Protein AF-A0A920IA71-F1 (afdb_monomer_lite)

Foldseek 3Di:
DPPPPQQPFLLRVLCVVLVHDLCRVCVQQVHDSVVSVCVSVVNDDCPVCLVSSCVVSVHDSVPNTDDPSVVVSVVCQQPPPPFDWDKDADLPDQPDIDTDTDGHDDPVRVVVSVVVVVVVSVVPDDDPPRDDDDDD

Radius of gyration: 24.33 Å; chains: 1; bounding box: 50×34×66 Å

Secondary structure (DSSP, 8-state):
-------SSHHHHHHHHTT--HHHHHHHHTS-HHHHHHHHTT-S--GGGHHHHHHHHTS-GGGSSSSHHHHHHHHHHHT-TT-EEEEEE-TTSTT-EEEEEES---HHHHHHHHHHHHHHHHH----TT-------

Sequence (136 aa):
MSYFIKYNSPLQKRRVTKGYSQQEMSKHLGITQSQYSRIEKGQTNPAKHLKKLSEILDCHPSEVFQGEIQKKIEDDFLNDKTNSFQRMFHERKEGYVHLKIDGWFTKKQITENYKMLIRELNEWRINEGGIRWKHK

Structure (mmCIF, N/CA/C/O backbone):
data_AF-A0A920IA71-F1
#
_entry.id   AF-A0A920IA71-F1
#
loop_
_atom_site.group_PDB
_atom_site.id
_atom_site.type_symbol
_atom_site.label_atom_id
_atom_site.label_alt_id
_atom_site.label_comp_id
_atom_site.label_asym_id
_atom_site.label_entity_id
_atom_site.label_seq_id
_atom_site.pdbx_PDB_ins_code
_atom_site.Cartn_x
_atom_site.Cartn_y
_atom_site.Cartn_z
_atom_site.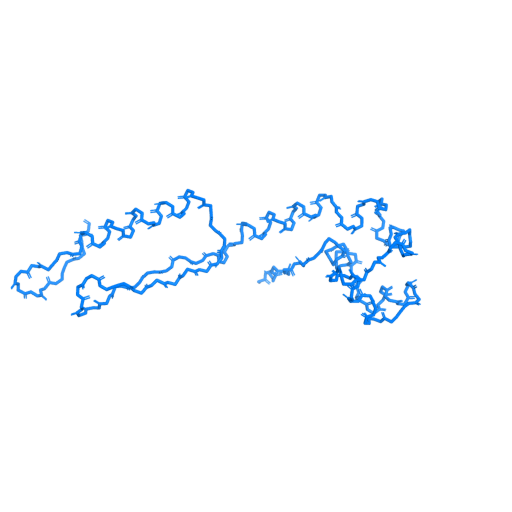occupancy
_atom_site.B_iso_or_equiv
_atom_site.auth_seq_id
_atom_site.auth_comp_id
_atom_site.auth_asym_id
_atom_site.auth_atom_id
_atom_site.pdbx_PDB_model_num
ATOM 1 N N . MET A 1 1 ? -6.344 -20.275 -5.407 1.00 30.28 1 MET A N 1
ATOM 2 C CA . MET A 1 1 ? -5.836 -18.891 -5.533 1.00 30.28 1 MET A CA 1
ATOM 3 C C . MET A 1 1 ? -6.147 -18.133 -4.253 1.00 30.28 1 MET A C 1
ATOM 5 O O . MET A 1 1 ? -7.309 -17.839 -4.011 1.00 30.28 1 MET A O 1
ATOM 9 N N . SER A 1 2 ? -5.145 -17.854 -3.418 1.00 30.75 2 SER A N 1
ATOM 10 C CA . SER A 1 2 ? -5.305 -16.889 -2.325 1.00 30.75 2 SER A CA 1
ATOM 11 C C . SER A 1 2 ? -5.229 -15.494 -2.943 1.00 30.75 2 SER A C 1
ATOM 13 O O . SER A 1 2 ? -4.177 -15.113 -3.456 1.00 30.75 2 SER A O 1
ATOM 15 N N . TYR A 1 3 ? -6.352 -14.778 -3.003 1.00 36.66 3 TYR A N 1
ATOM 16 C CA . TYR A 1 3 ? -6.349 -13.369 -3.384 1.00 36.66 3 TYR A CA 1
ATOM 17 C C . TYR A 1 3 ? -5.599 -12.612 -2.287 1.00 36.66 3 TYR A C 1
ATOM 19 O O . TYR A 1 3 ? -6.105 -12.482 -1.174 1.00 36.66 3 TYR A O 1
ATOM 27 N N . PHE A 1 4 ? -4.388 -12.134 -2.577 1.00 47.69 4 PHE A N 1
ATOM 28 C CA . PHE A 1 4 ? -3.725 -11.158 -1.718 1.00 47.69 4 PHE A CA 1
ATOM 29 C C . PHE A 1 4 ? -4.608 -9.905 -1.684 1.00 47.69 4 PHE A C 1
ATOM 31 O O . PHE A 1 4 ? -4.621 -9.108 -2.621 1.00 47.69 4 PHE A O 1
ATOM 38 N N . ILE A 1 5 ? -5.418 -9.759 -0.633 1.00 56.28 5 ILE A N 1
ATOM 39 C CA . ILE A 1 5 ? -6.188 -8.539 -0.404 1.00 56.28 5 ILE A CA 1
ATOM 40 C C . ILE A 1 5 ? -5.172 -7.451 -0.073 1.00 56.28 5 ILE A C 1
ATOM 42 O O . ILE A 1 5 ? -4.534 -7.475 0.978 1.00 56.28 5 ILE A O 1
ATOM 46 N N . LYS A 1 6 ? -5.012 -6.499 -0.992 1.00 65.56 6 LYS A N 1
ATOM 47 C CA . LYS A 1 6 ? -4.170 -5.325 -0.788 1.00 65.56 6 LYS A CA 1
ATOM 48 C C . LYS A 1 6 ? -4.844 -4.413 0.234 1.00 65.56 6 LYS A C 1
ATOM 50 O O . LYS A 1 6 ? -5.869 -3.791 -0.049 1.00 65.56 6 LYS A O 1
ATOM 55 N N . TYR A 1 7 ? -4.304 -4.391 1.447 1.00 76.50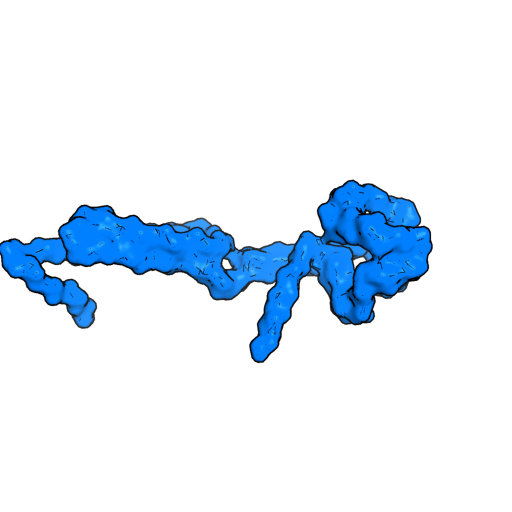 7 TYR A N 1
ATOM 56 C CA . TYR A 1 7 ? -4.787 -3.525 2.516 1.00 76.50 7 TYR A CA 1
ATOM 57 C C . TYR A 1 7 ? -4.144 -2.148 2.384 1.00 76.50 7 TYR A C 1
ATOM 59 O O . TYR A 1 7 ? -2.926 -2.041 2.303 1.00 76.50 7 TYR A O 1
ATOM 67 N N . ASN A 1 8 ? -4.961 -1.099 2.389 1.00 75.12 8 ASN A N 1
ATOM 68 C CA . ASN A 1 8 ? -4.492 0.278 2.243 1.00 75.12 8 ASN A CA 1
ATOM 69 C C . ASN A 1 8 ? -4.228 0.959 3.594 1.00 75.12 8 ASN A C 1
ATOM 71 O O . ASN A 1 8 ? -3.613 2.019 3.625 1.00 75.12 8 ASN A O 1
ATOM 75 N N . SER A 1 9 ? -4.704 0.386 4.708 1.00 85.38 9 SER A N 1
ATOM 76 C CA . SER A 1 9 ? -4.445 0.915 6.050 1.00 85.38 9 SER A CA 1
ATOM 77 C C . SER A 1 9 ? -4.449 -0.168 7.140 1.00 85.38 9 SER A C 1
ATOM 79 O O . SER A 1 9 ? -5.087 -1.218 6.974 1.00 85.38 9 SER A O 1
ATOM 81 N N . PRO A 1 10 ? -3.796 0.078 8.294 1.00 88.56 10 PRO A N 1
ATOM 82 C CA . PRO A 1 10 ? -3.814 -0.844 9.428 1.00 88.56 10 PRO A CA 1
ATOM 83 C C . PRO A 1 10 ? -5.216 -1.089 9.966 1.00 88.56 10 PRO A C 1
ATOM 85 O O . PRO A 1 10 ? -5.562 -2.227 10.284 1.00 88.56 10 PRO A O 1
ATOM 88 N N . LEU A 1 11 ? -6.045 -0.042 9.986 1.00 91.25 11 LEU A N 1
ATOM 89 C CA . LEU A 1 11 ? -7.443 -0.138 10.383 1.00 91.25 11 LEU A CA 1
ATOM 90 C C . LEU A 1 11 ? -8.211 -1.110 9.475 1.00 91.25 11 LEU A C 1
ATOM 92 O O . LEU A 1 11 ? -8.909 -1.989 9.981 1.00 91.25 11 LEU A O 1
ATOM 96 N N . GLN A 1 12 ? -8.037 -1.006 8.151 1.00 91.81 12 GLN A N 1
ATOM 97 C CA . GLN A 1 12 ? -8.659 -1.924 7.194 1.00 91.81 12 GLN A CA 1
ATOM 98 C C . GLN A 1 12 ? -8.222 -3.371 7.446 1.00 91.81 12 GLN A C 1
ATOM 100 O O . GLN A 1 12 ? -9.069 -4.264 7.502 1.00 91.81 12 GLN A O 1
ATOM 105 N N . LYS A 1 13 ? -6.914 -3.607 7.616 1.00 89.62 13 LYS A N 1
ATOM 106 C CA . LYS A 1 13 ? -6.365 -4.953 7.845 1.00 89.62 13 LYS A CA 1
ATOM 107 C C . LYS A 1 13 ? -6.908 -5.549 9.144 1.00 89.62 13 LYS A C 1
ATOM 109 O O . LYS A 1 13 ? -7.432 -6.655 9.116 1.00 89.62 13 LYS A O 1
ATOM 114 N N . ARG A 1 14 ? -6.891 -4.805 10.259 1.00 91.44 14 ARG A N 1
ATOM 115 C CA . ARG A 1 14 ? -7.469 -5.252 11.546 1.00 91.44 14 ARG A CA 1
ATOM 116 C C . ARG A 1 14 ? -8.952 -5.588 11.417 1.00 91.44 14 ARG A C 1
ATOM 118 O O . ARG A 1 14 ? -9.372 -6.655 11.859 1.00 91.44 14 ARG A O 1
ATOM 125 N N . ARG A 1 15 ? -9.727 -4.702 10.784 1.00 93.62 15 ARG A N 1
ATOM 126 C CA . ARG A 1 15 ? -11.165 -4.886 10.569 1.00 93.62 15 ARG A CA 1
ATOM 127 C C . ARG A 1 15 ? -11.453 -6.181 9.803 1.00 93.62 15 ARG A C 1
ATOM 129 O O . ARG A 1 15 ? -12.255 -6.987 10.263 1.00 93.62 15 ARG A O 1
ATOM 136 N N . VAL A 1 16 ? -10.800 -6.378 8.656 1.00 92.12 16 VAL A N 1
ATOM 137 C CA . VAL A 1 16 ? -11.011 -7.561 7.805 1.00 92.12 16 VAL A CA 1
ATOM 138 C C . VAL A 1 16 ? -10.539 -8.836 8.504 1.00 92.12 16 VAL A C 1
ATOM 140 O O . VAL A 1 16 ? -11.248 -9.834 8.460 1.00 92.12 16 VAL A O 1
ATOM 143 N N . THR A 1 17 ? -9.410 -8.803 9.220 1.00 89.44 17 THR A N 1
ATOM 144 C CA . THR A 1 17 ? -8.923 -9.952 10.006 1.00 89.44 17 THR A CA 1
ATOM 145 C C . THR A 1 17 ? -9.885 -10.346 11.129 1.00 89.44 17 THR A C 1
ATOM 147 O O . THR A 1 17 ? -10.016 -11.527 11.431 1.00 89.44 17 THR A O 1
ATOM 150 N N . LYS A 1 18 ? -10.590 -9.381 11.733 1.00 91.00 18 LYS A N 1
ATOM 151 C CA . LYS A 1 18 ? -11.663 -9.635 12.711 1.00 91.00 18 LYS A CA 1
ATOM 152 C C . LYS A 1 18 ? -13.001 -10.026 12.055 1.00 91.00 18 LYS A C 1
ATOM 154 O O . LYS A 1 18 ? -13.960 -10.281 12.771 1.00 91.00 18 LYS A O 1
ATOM 159 N N . GLY A 1 19 ? -13.077 -10.075 10.723 1.00 92.81 19 GLY A N 1
ATOM 160 C CA . GLY A 1 19 ? -14.274 -10.477 9.980 1.00 92.81 19 GLY A CA 1
ATOM 161 C C . GLY A 1 19 ? -15.336 -9.386 9.821 1.00 92.81 19 GLY A C 1
ATOM 162 O O . GLY A 1 19 ? -16.431 -9.680 9.359 1.00 92.81 19 GLY A O 1
ATOM 163 N N . TYR A 1 20 ? -15.032 -8.132 10.165 1.00 95.38 20 TYR A N 1
ATOM 164 C CA . TYR A 1 20 ? -16.011 -7.047 10.113 1.00 95.38 20 TYR A CA 1
ATOM 165 C C . TYR A 1 20 ? -16.092 -6.381 8.732 1.00 95.38 20 TYR A C 1
ATOM 167 O O . TYR A 1 20 ? -15.089 -6.032 8.096 1.00 95.38 20 TYR A O 1
ATOM 175 N N . SER A 1 21 ? -17.307 -6.072 8.298 1.00 95.81 21 SER A N 1
ATOM 176 C CA . SER A 1 21 ? -17.580 -5.142 7.203 1.00 95.81 21 SER A CA 1
ATOM 177 C C . SER A 1 21 ? -17.484 -3.680 7.667 1.00 95.81 21 SER A C 1
ATOM 179 O O . SER A 1 21 ? -17.568 -3.360 8.855 1.00 95.81 21 SER A O 1
ATOM 181 N N . GLN A 1 22 ? -17.341 -2.746 6.720 1.00 96.31 22 GLN A N 1
ATOM 182 C CA . GLN A 1 22 ? -17.403 -1.311 7.041 1.00 96.31 22 GLN A CA 1
ATOM 183 C C . GLN A 1 22 ? -18.771 -0.907 7.618 1.00 96.31 22 GLN A C 1
ATOM 185 O O . GLN A 1 22 ? -18.841 0.002 8.441 1.00 96.31 22 GLN A O 1
ATOM 190 N N . GLN A 1 23 ? -19.845 -1.593 7.211 1.00 97.25 23 GLN A N 1
ATOM 191 C CA . GLN A 1 23 ? -21.204 -1.344 7.692 1.00 97.25 23 GLN A CA 1
ATOM 192 C C . GLN A 1 23 ? -21.390 -1.788 9.150 1.00 97.25 23 GLN A C 1
ATOM 194 O O . GLN A 1 23 ? -22.053 -1.106 9.927 1.00 97.25 23 GLN A O 1
ATOM 199 N N . GLU A 1 24 ? -20.817 -2.925 9.543 1.00 96.88 24 GLU A N 1
ATOM 200 C CA . GLU A 1 24 ? -20.857 -3.383 10.938 1.00 96.88 24 GLU A CA 1
ATOM 201 C C . GLU A 1 24 ? -20.049 -2.450 11.833 1.00 96.88 24 GLU A C 1
ATOM 203 O O . GLU A 1 24 ? -20.559 -1.978 12.849 1.00 96.88 24 GLU A O 1
ATOM 208 N N . MET A 1 25 ? -18.839 -2.076 11.410 1.00 96.56 25 MET A N 1
ATOM 209 C CA . MET A 1 25 ? -18.034 -1.107 12.155 1.00 96.56 25 MET A CA 1
ATOM 210 C C . MET A 1 25 ? -18.747 0.235 12.312 1.00 96.56 25 MET A C 1
ATOM 212 O O . MET A 1 25 ? -18.726 0.817 13.396 1.00 96.56 25 MET A O 1
ATOM 216 N N . SER A 1 26 ? -19.414 0.724 11.262 1.00 96.38 26 SER A N 1
ATOM 217 C CA . SER A 1 26 ? -20.147 1.986 11.336 1.00 96.38 26 SER A CA 1
ATOM 218 C C . SER A 1 26 ? -21.316 1.909 12.322 1.00 96.38 26 SER A C 1
ATOM 220 O O . SER A 1 26 ? -21.506 2.841 13.103 1.00 96.38 26 SER A O 1
ATOM 222 N N . LYS A 1 27 ? -22.041 0.778 12.363 1.00 96.69 27 LYS A N 1
ATOM 223 C CA . LYS A 1 27 ? -23.088 0.515 13.366 1.00 96.69 27 LYS A CA 1
ATOM 224 C C . LYS A 1 27 ? -22.515 0.511 14.784 1.00 96.69 27 LYS A C 1
ATOM 226 O O . LYS A 1 27 ? -23.037 1.221 15.638 1.00 96.69 27 LYS A O 1
ATOM 231 N N . HIS A 1 28 ? -21.414 -0.203 15.028 1.00 94.94 28 HIS A N 1
ATOM 232 C CA . HIS A 1 28 ? -20.767 -0.213 16.344 1.00 94.94 28 HIS A CA 1
ATOM 233 C C . HIS A 1 28 ? -20.303 1.182 16.772 1.00 94.94 28 HIS A C 1
ATOM 235 O O . HIS A 1 28 ? -20.406 1.539 17.943 1.00 94.94 28 HIS A O 1
ATOM 241 N N . LEU A 1 29 ? -19.829 2.004 15.838 1.00 94.62 29 LEU A N 1
ATOM 242 C CA . LEU A 1 29 ? -19.350 3.360 16.109 1.00 94.62 29 LEU A CA 1
ATOM 243 C C . LEU A 1 29 ? -20.459 4.416 16.187 1.00 94.62 29 LEU A C 1
ATOM 245 O O . LEU A 1 29 ? -20.189 5.518 16.660 1.00 94.62 29 LEU A O 1
ATOM 249 N N . GLY A 1 30 ? -21.683 4.091 15.761 1.00 95.19 30 GLY A N 1
ATOM 250 C CA . GLY A 1 30 ? -22.787 5.048 15.675 1.00 95.19 30 GLY A CA 1
ATOM 251 C C . GLY A 1 30 ? -22.557 6.128 14.612 1.00 95.19 30 GLY A C 1
ATOM 252 O O . GLY A 1 30 ? -22.924 7.281 14.818 1.00 95.19 30 GLY A O 1
ATOM 253 N N . ILE A 1 31 ? -21.905 5.777 13.501 1.00 95.50 31 ILE A N 1
ATOM 254 C CA . ILE A 1 31 ? -21.605 6.684 12.383 1.00 95.50 31 ILE A CA 1
ATOM 255 C C . ILE A 1 31 ? -22.116 6.105 11.065 1.00 95.50 31 ILE A C 1
ATOM 257 O O . ILE A 1 31 ? -22.453 4.923 10.971 1.00 95.50 31 ILE A O 1
ATOM 261 N N . THR A 1 32 ? -22.146 6.919 10.011 1.00 97.25 32 THR A N 1
ATOM 262 C CA . THR A 1 32 ? -22.465 6.408 8.674 1.00 97.25 32 THR A CA 1
ATOM 263 C C . THR A 1 32 ? -21.317 5.555 8.128 1.00 97.25 32 THR A C 1
ATOM 265 O O . THR A 1 32 ? -20.142 5.777 8.441 1.00 97.25 32 THR A O 1
ATOM 268 N N . GLN A 1 33 ? -21.626 4.604 7.243 1.00 96.81 33 GLN A N 1
ATOM 269 C CA . GLN A 1 33 ? -20.596 3.821 6.550 1.00 96.81 33 GLN A CA 1
ATOM 270 C C . GLN A 1 33 ? -19.641 4.725 5.750 1.00 96.81 33 GLN A C 1
ATOM 272 O O . GLN A 1 33 ? -18.434 4.483 5.732 1.00 96.81 33 GLN A O 1
ATOM 277 N N . SER A 1 34 ? -20.143 5.823 5.176 1.00 96.25 34 SER A N 1
ATOM 278 C CA . SER A 1 34 ? -19.322 6.799 4.452 1.00 96.25 34 SER A CA 1
ATOM 279 C C . SER A 1 34 ? -18.359 7.569 5.364 1.00 96.25 34 SER A C 1
ATOM 281 O O . SER A 1 34 ? -17.235 7.870 4.960 1.00 96.25 34 SER A O 1
ATOM 283 N N . GLN A 1 35 ? -18.757 7.878 6.604 1.00 94.75 35 GLN A N 1
ATOM 284 C CA . GLN A 1 35 ? -17.863 8.450 7.615 1.00 94.75 35 GLN A CA 1
ATOM 285 C C . GLN A 1 35 ? -16.784 7.443 8.017 1.00 94.75 35 GLN A C 1
ATOM 287 O O . GLN A 1 35 ? -15.608 7.801 8.061 1.00 94.75 35 GLN A O 1
ATOM 292 N N . TYR A 1 36 ? -17.160 6.179 8.231 1.00 95.69 36 TYR A N 1
ATOM 293 C CA . TYR A 1 36 ? -16.197 5.121 8.524 1.00 95.69 36 TYR A CA 1
ATOM 294 C C . TYR A 1 36 ? -15.189 4.919 7.382 1.00 95.69 36 TYR A C 1
ATOM 296 O O . TYR A 1 36 ? -13.986 4.870 7.619 1.00 95.69 36 TYR A O 1
ATOM 304 N N . SER A 1 37 ? -15.652 4.888 6.128 1.00 94.38 37 SER A N 1
ATOM 305 C CA . SER A 1 37 ? -14.769 4.757 4.963 1.00 94.38 37 SER A CA 1
ATOM 306 C C . SER A 1 37 ? -13.755 5.902 4.873 1.00 94.38 37 SER A C 1
ATOM 308 O O . SER A 1 37 ? -12.589 5.656 4.569 1.00 94.38 37 SER A O 1
ATOM 310 N N . ARG A 1 38 ? -14.159 7.143 5.178 1.00 93.12 38 ARG A N 1
ATOM 311 C CA . ARG A 1 38 ? -13.233 8.287 5.227 1.00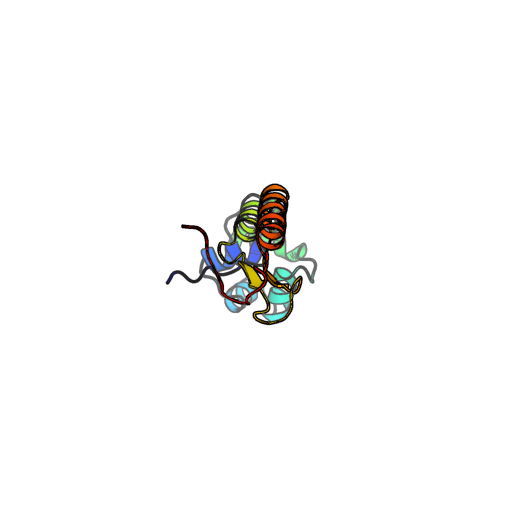 93.12 38 ARG A CA 1
ATOM 312 C C . ARG A 1 38 ? -12.192 8.150 6.335 1.00 93.12 38 ARG A C 1
ATOM 314 O O . ARG A 1 38 ? -11.033 8.474 6.096 1.00 93.12 38 ARG A O 1
ATOM 321 N N . ILE A 1 39 ? -12.575 7.636 7.505 1.00 92.75 39 ILE A N 1
ATOM 322 C CA . ILE A 1 39 ? -11.631 7.316 8.587 1.00 92.75 39 ILE A CA 1
ATOM 323 C C . ILE A 1 39 ? -10.612 6.267 8.117 1.00 92.75 39 ILE A C 1
ATOM 325 O O . ILE A 1 39 ? -9.412 6.469 8.271 1.00 92.75 39 ILE A O 1
ATOM 329 N N . GLU A 1 40 ? -11.069 5.179 7.493 1.00 90.31 40 GLU A N 1
ATOM 330 C CA . GLU A 1 40 ? -10.201 4.093 7.007 1.00 90.31 40 GLU A CA 1
ATOM 331 C C . GLU A 1 40 ? -9.211 4.552 5.923 1.00 90.31 40 GLU A C 1
ATOM 333 O O . GLU A 1 40 ? -8.109 4.011 5.838 1.00 90.31 40 GLU A O 1
ATOM 338 N N . LYS A 1 41 ? -9.585 5.575 5.142 1.00 87.75 41 LYS A N 1
ATOM 339 C CA . LYS A 1 41 ? -8.749 6.239 4.127 1.00 87.75 41 LYS A CA 1
ATOM 340 C C . LYS A 1 41 ? -7.868 7.372 4.680 1.00 87.75 41 LYS A C 1
ATOM 342 O O . LYS A 1 41 ? -7.187 8.025 3.898 1.00 87.75 41 LYS A O 1
ATOM 347 N N . GLY A 1 42 ? -7.923 7.670 5.981 1.00 85.50 42 GLY A N 1
ATOM 348 C CA . GLY A 1 42 ? -7.173 8.780 6.586 1.00 85.50 42 GLY A CA 1
ATOM 349 C C . GLY A 1 42 ? -7.695 10.181 6.232 1.00 85.50 42 GLY A C 1
ATOM 350 O O . GLY A 1 42 ? -7.022 11.174 6.475 1.00 85.50 42 GLY A O 1
ATOM 351 N N . GLN A 1 43 ? -8.906 10.289 5.679 1.00 88.19 43 GLN A N 1
ATOM 352 C CA . GLN A 1 43 ? -9.516 11.550 5.230 1.00 88.19 43 GLN A CA 1
ATOM 353 C C . GLN A 1 43 ? -10.290 12.277 6.342 1.00 88.19 43 GLN A C 1
ATOM 355 O O . GLN A 1 43 ? -10.938 13.296 6.108 1.00 88.19 43 GLN A O 1
ATOM 360 N N . THR A 1 44 ? -10.338 11.724 7.552 1.00 90.12 44 THR A N 1
ATOM 361 C CA . THR A 1 44 ? -11.075 12.295 8.685 1.00 90.12 44 THR A CA 1
ATOM 362 C C . THR A 1 44 ? -10.374 11.930 9.981 1.00 90.12 44 THR A C 1
ATOM 364 O O . THR A 1 44 ? -10.017 10.771 10.172 1.00 90.12 44 THR A O 1
ATOM 367 N N . ASN A 1 45 ? -10.216 12.907 10.879 1.00 85.56 45 ASN A N 1
ATOM 368 C CA . ASN A 1 45 ? -9.601 12.695 12.185 1.00 85.56 45 ASN A CA 1
ATOM 369 C C . ASN A 1 45 ? -10.455 11.732 13.045 1.00 85.56 45 ASN A C 1
ATOM 371 O O . ASN A 1 45 ? -11.601 12.061 13.374 1.00 85.56 45 ASN A O 1
ATOM 375 N N . PRO A 1 46 ? -9.918 10.564 13.441 1.00 86.75 46 PRO A N 1
ATOM 376 C CA . PRO A 1 46 ? -10.652 9.557 14.193 1.00 86.75 46 PRO A CA 1
ATOM 377 C C . PRO A 1 46 ? -10.514 9.687 15.715 1.00 86.75 46 PRO A C 1
ATOM 379 O O . PRO A 1 46 ? -10.982 8.794 16.416 1.00 86.75 46 PRO A O 1
ATOM 382 N N . ALA A 1 47 ? -9.901 10.754 16.247 1.00 88.56 47 ALA A N 1
ATOM 383 C CA . ALA A 1 47 ? -9.585 10.890 17.676 1.00 88.56 47 ALA A CA 1
ATOM 384 C C . ALA A 1 47 ? -10.767 10.551 18.607 1.00 88.56 47 ALA A C 1
ATOM 386 O O . ALA A 1 47 ? -10.620 9.768 19.543 1.00 88.56 47 ALA A O 1
ATOM 387 N N . LYS A 1 48 ? -11.971 11.043 18.287 1.00 90.56 48 LYS A N 1
ATOM 388 C CA . LYS A 1 48 ? -13.207 10.772 19.050 1.00 90.56 48 LYS A CA 1
ATOM 389 C C . LYS A 1 48 ? -13.657 9.303 19.056 1.00 90.56 48 LYS A C 1
ATOM 391 O O . LYS A 1 48 ? -14.459 8.907 19.892 1.00 90.56 48 LYS A O 1
ATOM 396 N N . HIS A 1 49 ? -13.181 8.501 18.110 1.00 92.69 49 HIS A N 1
ATOM 397 C CA . HIS A 1 49 ? -13.550 7.097 17.935 1.00 92.69 49 HIS A CA 1
ATOM 398 C C . HIS A 1 49 ? -12.438 6.135 18.355 1.00 92.69 49 HIS A C 1
ATOM 400 O O . HIS A 1 49 ? -12.674 4.931 18.382 1.00 92.69 49 HIS A O 1
ATOM 406 N N . LEU A 1 50 ? -11.250 6.639 18.708 1.00 92.75 50 LEU A N 1
ATOM 407 C CA . LEU A 1 50 ? -10.055 5.825 18.922 1.00 92.75 50 LEU A CA 1
ATOM 408 C C . LEU A 1 50 ? -10.243 4.762 20.010 1.00 92.75 50 LEU A C 1
ATOM 410 O O . LEU A 1 50 ? -9.945 3.597 19.772 1.00 92.75 50 LEU A O 1
ATOM 414 N N . LYS A 1 51 ? -10.801 5.147 21.164 1.00 93.62 51 LYS A N 1
ATOM 415 C CA . LYS A 1 51 ? -11.071 4.226 22.280 1.00 93.62 51 LYS A CA 1
ATOM 416 C C . LYS A 1 51 ? -12.060 3.119 21.892 1.00 93.62 51 LYS A C 1
ATOM 418 O O . LYS A 1 51 ? -11.837 1.947 22.157 1.00 93.62 51 LYS A O 1
ATOM 423 N N . LYS A 1 52 ? -13.138 3.478 21.195 1.00 94.94 52 LYS A N 1
ATOM 424 C CA . LYS A 1 52 ? -14.148 2.501 20.772 1.00 94.94 52 LYS A CA 1
ATOM 425 C C . LYS A 1 52 ? -13.608 1.563 19.689 1.00 94.94 52 LYS A C 1
ATOM 427 O O . LYS A 1 52 ? -13.886 0.372 19.699 1.00 94.94 52 LYS A O 1
ATOM 432 N N . LEU A 1 53 ? -12.805 2.095 18.765 1.00 94.69 53 LEU A N 1
ATOM 433 C CA . LEU A 1 53 ? -12.094 1.301 17.763 1.00 94.69 53 LEU A CA 1
ATOM 434 C C . LEU A 1 53 ? -11.132 0.308 18.413 1.00 94.69 53 LEU A C 1
ATOM 436 O O . LEU A 1 53 ? -11.100 -0.846 18.000 1.00 94.69 53 LEU A O 1
ATOM 440 N N . SER A 1 54 ? -10.371 0.742 19.418 1.00 94.44 54 SER A N 1
ATOM 441 C CA . SER A 1 54 ? -9.406 -0.110 20.108 1.00 94.44 54 SER A CA 1
ATOM 442 C C . SER A 1 54 ? -10.089 -1.250 20.866 1.00 94.44 54 SER A C 1
ATOM 444 O O . SER A 1 54 ? -9.617 -2.378 20.804 1.00 94.44 54 SER A O 1
ATOM 446 N N . GLU A 1 55 ? -11.241 -0.981 21.489 1.00 94.81 55 GLU A N 1
ATOM 447 C CA . GLU A 1 55 ? -12.081 -1.992 22.147 1.00 94.81 55 GLU A CA 1
ATOM 448 C C . GLU A 1 55 ? -12.643 -3.018 21.144 1.00 94.81 55 GLU A C 1
ATOM 450 O O . GLU A 1 55 ? -12.486 -4.218 21.343 1.00 94.81 55 GLU A O 1
ATOM 455 N N . ILE A 1 56 ? -13.242 -2.572 20.030 1.00 94.31 56 ILE A N 1
ATOM 456 C CA . ILE A 1 56 ? -13.819 -3.477 19.010 1.00 94.31 56 ILE A CA 1
ATOM 457 C C . ILE A 1 56 ? -12.736 -4.341 18.344 1.00 94.31 56 ILE A C 1
ATOM 459 O O . ILE A 1 56 ? -12.961 -5.510 18.024 1.00 94.31 56 ILE A O 1
ATOM 463 N N . LEU A 1 57 ? -11.568 -3.748 18.086 1.00 93.00 57 LEU A N 1
ATOM 464 C CA . LEU A 1 57 ? -10.460 -4.400 17.390 1.00 93.00 57 LEU A CA 1
ATOM 465 C C . LEU A 1 57 ? -9.512 -5.143 18.332 1.00 93.00 57 LEU A C 1
ATOM 467 O O . LEU A 1 57 ? -8.599 -5.800 17.830 1.00 93.00 57 LEU A O 1
ATOM 471 N N . ASP A 1 58 ? -9.750 -5.069 19.644 1.00 92.19 58 ASP A N 1
ATOM 472 C CA . ASP A 1 58 ? -8.977 -5.746 20.685 1.00 92.19 58 ASP A CA 1
ATOM 473 C C . ASP A 1 58 ? -7.474 -5.442 20.569 1.00 92.19 58 ASP A C 1
ATOM 475 O O . ASP A 1 58 ? -6.630 -6.310 20.346 1.00 92.19 58 ASP A O 1
ATOM 479 N N . CYS A 1 59 ? -7.148 -4.149 20.592 1.00 91.00 59 CYS A N 1
ATOM 480 C CA . CYS A 1 59 ? -5.775 -3.657 20.510 1.00 91.00 59 CYS A CA 1
ATOM 481 C C . CYS A 1 59 ? -5.599 -2.386 21.339 1.00 91.00 59 CYS A C 1
ATOM 483 O O . CYS A 1 59 ? -6.572 -1.763 21.759 1.00 91.00 59 CYS A O 1
ATOM 485 N N . HIS A 1 60 ? -4.355 -1.969 21.566 1.00 92.75 60 HIS A N 1
ATOM 486 C CA . HIS A 1 60 ? -4.093 -0.709 22.253 1.00 92.75 60 HIS A CA 1
ATOM 487 C C . HIS A 1 60 ? -4.468 0.494 21.351 1.00 92.75 60 HIS A C 1
ATOM 489 O O . HIS A 1 60 ? -4.220 0.440 20.142 1.00 92.75 60 HIS A O 1
ATOM 495 N N . PRO A 1 61 ? -5.019 1.610 21.884 1.00 90.38 61 PRO A N 1
ATOM 496 C CA . PRO A 1 61 ? -5.385 2.795 21.095 1.00 90.38 61 PRO A CA 1
ATOM 497 C C . PRO A 1 61 ? -4.281 3.302 20.161 1.00 90.38 61 PRO A C 1
ATOM 499 O O . PRO A 1 61 ? -4.552 3.675 19.021 1.00 90.38 61 PRO A O 1
ATOM 502 N N . SER A 1 62 ? -3.025 3.267 20.614 1.00 89.19 62 SER A N 1
ATOM 503 C CA . SER A 1 62 ? -1.873 3.690 19.810 1.00 89.19 62 SER A CA 1
ATOM 504 C C . SER A 1 62 ? -1.559 2.768 18.629 1.00 89.19 62 SER A C 1
ATOM 506 O O . SER A 1 62 ? -0.730 3.142 17.811 1.00 89.19 62 SER A O 1
ATOM 508 N N . GLU A 1 63 ? -2.189 1.598 18.511 1.00 88.62 63 GLU A N 1
ATOM 509 C CA . GLU A 1 63 ? -1.946 0.634 17.433 1.00 88.62 63 GLU A CA 1
ATOM 510 C C . GLU A 1 63 ? -3.094 0.524 16.418 1.00 88.62 63 GLU A C 1
ATOM 512 O O . GLU A 1 63 ? -3.003 -0.229 15.442 1.00 88.62 63 GLU A O 1
ATOM 517 N N . VAL A 1 64 ? -4.199 1.246 16.633 1.00 88.00 64 VAL A N 1
ATOM 518 C CA . VAL A 1 64 ? -5.370 1.202 15.738 1.00 88.00 64 VAL A CA 1
ATOM 519 C C . VAL A 1 64 ? -4.975 1.602 14.312 1.00 88.00 64 VAL A C 1
ATOM 521 O O . VAL A 1 64 ? -5.418 0.984 13.343 1.00 88.00 64 VAL A O 1
ATOM 524 N N . PHE A 1 65 ? -4.104 2.607 14.196 1.00 85.19 65 PHE A N 1
ATOM 525 C CA . PHE A 1 65 ? -3.678 3.202 12.927 1.00 85.19 65 PHE A CA 1
ATOM 526 C C . PHE A 1 65 ? -2.196 2.987 12.595 1.00 85.19 65 PHE A C 1
ATOM 528 O O . PHE A 1 65 ? -1.756 3.433 11.544 1.00 85.19 65 PHE A O 1
ATOM 535 N N . GLN A 1 66 ? -1.420 2.331 13.460 1.00 82.88 66 GLN A N 1
ATOM 536 C CA . GLN A 1 66 ? 0.030 2.167 13.291 1.00 82.88 66 GLN A CA 1
ATOM 537 C C . GLN A 1 66 ? 0.543 0.901 13.998 1.00 82.88 66 GLN A C 1
ATOM 539 O O . GLN A 1 66 ? -0.232 0.134 14.569 1.00 82.88 66 GLN A O 1
ATOM 544 N N . GLY A 1 67 ? 1.858 0.680 13.964 1.00 79.75 67 GLY A N 1
ATOM 545 C CA . GLY A 1 67 ? 2.525 -0.449 14.615 1.00 79.75 67 GLY A CA 1
ATOM 546 C C . GLY A 1 67 ? 2.868 -1.574 13.642 1.00 79.75 67 GLY A C 1
ATOM 547 O O . GLY A 1 67 ? 3.042 -1.351 12.446 1.00 79.75 67 GLY A O 1
ATOM 548 N N . GLU A 1 68 ? 2.959 -2.801 14.148 1.00 77.44 68 GLU A N 1
ATOM 549 C CA . GLU A 1 68 ? 3.438 -3.963 13.382 1.00 77.44 68 GLU A CA 1
ATOM 550 C C . GLU A 1 68 ? 2.605 -4.268 12.130 1.00 77.44 68 GLU A C 1
ATOM 552 O O . GLU A 1 68 ? 3.121 -4.754 11.128 1.00 77.44 68 GLU A O 1
ATOM 557 N N . ILE A 1 69 ? 1.310 -3.945 12.148 1.00 79.56 69 ILE A N 1
ATOM 558 C CA . ILE A 1 69 ? 0.445 -4.107 10.976 1.00 79.56 69 ILE A CA 1
ATOM 559 C C . ILE A 1 69 ? 0.823 -3.130 9.860 1.00 79.56 69 ILE A C 1
ATOM 561 O O . ILE A 1 69 ? 0.784 -3.532 8.701 1.00 79.56 69 ILE A O 1
ATOM 565 N N . GLN A 1 70 ? 1.210 -1.894 10.191 1.00 79.94 70 GLN A N 1
ATOM 566 C CA . GLN A 1 70 ? 1.669 -0.918 9.199 1.00 79.94 70 GLN A CA 1
ATOM 567 C C . GLN A 1 70 ? 2.955 -1.407 8.531 1.00 79.94 70 GLN A C 1
ATOM 569 O O . GLN A 1 70 ? 2.992 -1.505 7.310 1.00 79.94 70 GLN A O 1
ATOM 574 N N . LYS A 1 71 ? 3.947 -1.825 9.330 1.00 78.75 71 LYS A N 1
ATOM 575 C CA . LYS A 1 71 ? 5.209 -2.385 8.819 1.00 78.75 71 LYS A CA 1
ATOM 576 C C . LYS A 1 71 ? 4.963 -3.583 7.906 1.00 78.75 71 LYS A C 1
ATOM 578 O O . LYS A 1 71 ? 5.459 -3.617 6.795 1.00 78.75 71 LYS A O 1
ATOM 583 N N . LYS A 1 72 ? 4.097 -4.516 8.321 1.00 79.25 72 LYS A N 1
ATOM 584 C CA . LYS A 1 72 ? 3.730 -5.671 7.488 1.00 79.25 72 LYS A CA 1
ATOM 585 C C . LYS A 1 72 ? 3.043 -5.269 6.186 1.00 79.25 72 LYS A C 1
ATOM 587 O O . LYS A 1 72 ? 3.272 -5.917 5.182 1.00 79.25 72 LYS A O 1
ATOM 592 N N . ILE A 1 73 ? 2.174 -4.254 6.190 1.00 75.88 73 ILE A N 1
ATOM 593 C CA . ILE A 1 73 ? 1.540 -3.758 4.955 1.00 75.88 73 ILE A CA 1
ATOM 594 C C . ILE A 1 73 ? 2.594 -3.163 4.018 1.00 75.88 73 ILE A C 1
ATOM 596 O O . ILE A 1 73 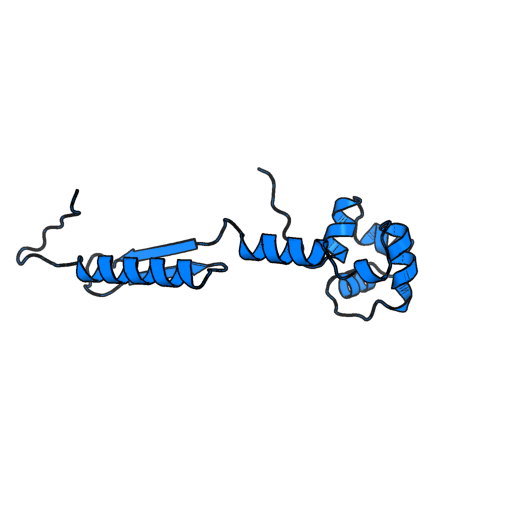? 2.553 -3.430 2.821 1.00 75.88 73 ILE A O 1
ATOM 600 N N . GLU A 1 74 ? 3.533 -2.385 4.553 1.00 76.44 74 GLU A N 1
ATOM 601 C CA . GLU A 1 74 ? 4.646 -1.821 3.785 1.00 76.44 74 GLU A CA 1
ATOM 602 C C . GLU A 1 74 ? 5.557 -2.921 3.231 1.00 76.44 74 GLU A C 1
ATOM 604 O O . GLU A 1 74 ? 5.850 -2.922 2.039 1.00 76.44 74 GLU A O 1
ATOM 609 N N . ASP A 1 75 ? 5.924 -3.907 4.048 1.00 78.69 75 ASP A N 1
ATOM 610 C CA . ASP A 1 75 ? 6.721 -5.059 3.629 1.00 78.69 75 ASP A CA 1
ATOM 611 C C . ASP A 1 75 ? 5.998 -5.893 2.564 1.00 78.69 75 ASP A C 1
ATOM 613 O O . ASP A 1 75 ? 6.613 -6.272 1.568 1.00 78.69 75 ASP A O 1
ATOM 617 N N . ASP A 1 76 ? 4.697 -6.157 2.736 1.00 75.56 76 ASP A N 1
ATOM 618 C CA . ASP A 1 76 ? 3.860 -6.858 1.752 1.00 75.56 76 ASP A CA 1
ATOM 619 C C . ASP A 1 76 ? 3.836 -6.082 0.419 1.00 75.56 76 ASP A C 1
ATOM 621 O O . ASP A 1 76 ? 3.891 -6.677 -0.656 1.00 75.56 76 ASP A O 1
ATOM 625 N N . PHE A 1 77 ? 3.778 -4.748 0.480 1.00 70.81 77 PHE A N 1
ATOM 626 C CA . PHE A 1 77 ? 3.737 -3.865 -0.686 1.00 70.81 77 PHE A CA 1
ATOM 627 C C . PHE A 1 77 ? 5.089 -3.760 -1.406 1.00 70.81 77 PHE A C 1
ATOM 629 O O . PHE A 1 77 ? 5.130 -3.710 -2.635 1.00 70.81 77 PHE A O 1
ATOM 636 N N . LEU A 1 78 ? 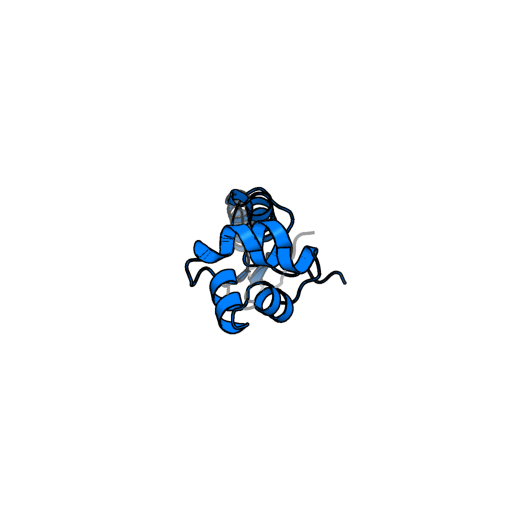6.195 -3.746 -0.659 1.00 73.25 78 LEU A N 1
ATOM 637 C CA . LEU A 1 78 ? 7.555 -3.715 -1.204 1.00 73.25 78 LEU A CA 1
ATOM 638 C C . LEU A 1 78 ? 7.986 -5.074 -1.771 1.00 73.25 78 LEU A C 1
ATOM 640 O O . LEU A 1 78 ? 8.732 -5.123 -2.747 1.00 73.25 78 LEU A O 1
ATOM 644 N N . ASN A 1 79 ? 7.504 -6.172 -1.185 1.00 70.12 79 ASN A N 1
ATOM 645 C CA . ASN A 1 79 ? 7.813 -7.539 -1.608 1.00 70.12 79 ASN A CA 1
ATOM 646 C C . ASN A 1 79 ? 6.733 -8.148 -2.518 1.00 70.12 79 ASN A C 1
ATOM 648 O O . ASN A 1 79 ? 6.691 -9.372 -2.686 1.00 70.12 79 ASN A O 1
ATOM 652 N N . ASP A 1 80 ? 5.863 -7.317 -3.100 1.00 70.31 80 ASP A N 1
ATOM 653 C CA . ASP A 1 80 ? 4.789 -7.784 -3.971 1.00 70.31 80 ASP A CA 1
ATOM 654 C C . ASP A 1 80 ? 5.369 -8.564 -5.165 1.00 70.31 80 ASP A C 1
ATOM 656 O O . ASP A 1 80 ? 6.162 -8.064 -5.968 1.00 70.31 80 ASP A O 1
ATOM 660 N N . LYS A 1 81 ? 4.977 -9.836 -5.287 1.00 65.38 81 LYS A N 1
ATOM 661 C CA . LYS A 1 81 ? 5.468 -10.742 -6.337 1.00 65.38 81 LYS A CA 1
ATOM 662 C C . LYS A 1 81 ? 4.966 -10.359 -7.730 1.00 65.38 81 LYS A C 1
ATOM 664 O O . LYS A 1 81 ? 5.380 -10.987 -8.702 1.00 65.38 81 LYS A O 1
ATOM 669 N N . THR A 1 82 ? 4.085 -9.366 -7.847 1.00 66.50 82 THR A N 1
ATOM 670 C CA . THR A 1 82 ? 3.618 -8.849 -9.139 1.00 66.50 82 THR A CA 1
ATOM 671 C C . THR A 1 82 ? 4.607 -7.905 -9.816 1.00 66.50 82 THR A C 1
ATOM 673 O O . THR A 1 82 ? 4.350 -7.503 -10.949 1.00 66.50 82 THR A O 1
ATOM 676 N N . ASN A 1 83 ? 5.719 -7.547 -9.163 1.00 77.62 83 ASN A N 1
ATOM 677 C CA . ASN A 1 83 ? 6.753 -6.709 -9.766 1.00 77.62 83 ASN A CA 1
ATOM 678 C C . ASN A 1 83 ? 7.203 -7.295 -11.116 1.00 77.62 83 ASN A C 1
ATOM 680 O O . ASN A 1 83 ? 7.721 -8.410 -11.196 1.00 77.62 83 ASN A O 1
ATOM 684 N N . SER A 1 84 ? 7.014 -6.532 -12.190 1.00 84.69 84 SER A N 1
ATOM 685 C CA . SER A 1 84 ? 7.276 -6.953 -13.563 1.00 84.69 84 SER A CA 1
ATOM 686 C C . SER A 1 84 ? 8.334 -6.055 -14.182 1.00 84.69 84 SER A C 1
ATOM 688 O O . SER A 1 84 ? 8.102 -4.866 -14.372 1.00 84.69 84 SER A O 1
ATOM 690 N N . PHE A 1 85 ? 9.480 -6.629 -14.551 1.00 88.25 85 PHE A N 1
ATOM 691 C CA . PHE A 1 85 ? 10.487 -5.970 -15.384 1.00 88.25 85 PHE A CA 1
ATOM 692 C C . PHE A 1 85 ? 10.592 -6.728 -16.710 1.00 88.25 85 PHE A C 1
ATOM 694 O O . PHE A 1 85 ? 11.344 -7.697 -16.836 1.00 88.25 85 PHE A O 1
ATOM 701 N N . GLN A 1 86 ? 9.798 -6.313 -17.693 1.00 89.56 86 GLN A N 1
ATOM 702 C CA . GLN A 1 86 ? 9.741 -6.926 -19.017 1.00 89.56 86 GLN A CA 1
ATOM 703 C C . GLN A 1 86 ? 10.423 -6.036 -20.051 1.00 89.56 86 GLN A C 1
ATOM 705 O O . GLN A 1 86 ? 10.332 -4.808 -20.005 1.00 89.56 86 GLN A O 1
ATOM 710 N N . ARG A 1 87 ? 11.092 -6.677 -21.006 1.00 89.12 87 ARG A N 1
ATOM 711 C CA . ARG A 1 87 ? 11.806 -6.029 -22.105 1.00 89.12 87 ARG A CA 1
ATOM 712 C C . ARG A 1 87 ? 11.578 -6.806 -23.391 1.00 89.12 87 ARG A C 1
ATOM 714 O O . ARG A 1 87 ? 11.633 -8.034 -23.390 1.00 89.12 87 ARG A O 1
ATOM 721 N N . MET A 1 88 ? 11.295 -6.084 -24.466 1.00 87.31 88 MET A N 1
ATOM 722 C CA . MET A 1 88 ? 11.077 -6.635 -25.798 1.00 87.31 88 MET A CA 1
ATOM 723 C C . MET A 1 88 ? 11.885 -5.821 -26.802 1.00 87.31 88 MET A C 1
ATOM 725 O O . MET A 1 88 ? 11.714 -4.609 -26.904 1.00 87.31 88 MET A O 1
ATOM 729 N N . PHE A 1 89 ? 12.770 -6.485 -27.534 1.00 84.94 89 PHE A N 1
ATOM 730 C CA . PHE A 1 89 ? 13.610 -5.847 -28.543 1.00 84.94 89 PHE A CA 1
ATOM 731 C C . PHE A 1 89 ? 12.849 -5.727 -29.860 1.00 84.94 89 PHE A C 1
ATOM 733 O O . PHE A 1 89 ? 12.124 -6.643 -30.252 1.00 84.94 89 PHE A O 1
ATOM 740 N N . HIS A 1 90 ? 12.996 -4.595 -30.544 1.00 82.00 90 HIS A N 1
ATOM 741 C CA . HIS A 1 90 ? 12.307 -4.369 -31.805 1.00 82.00 90 HIS A CA 1
ATOM 742 C C . HIS A 1 90 ? 12.954 -5.189 -32.928 1.00 82.00 90 HIS A C 1
ATOM 744 O O . HIS A 1 90 ? 14.087 -4.941 -33.321 1.00 82.00 90 HIS A O 1
ATOM 750 N N . GLU A 1 91 ? 12.217 -6.120 -33.532 1.00 75.62 91 GLU A N 1
ATOM 751 C CA . GLU A 1 91 ? 12.795 -7.119 -34.445 1.00 75.62 91 GLU A CA 1
ATOM 752 C C . GLU A 1 91 ? 13.539 -6.573 -35.673 1.00 75.62 91 GLU A C 1
ATOM 754 O O . GLU A 1 91 ? 14.390 -7.269 -36.225 1.00 75.62 91 GLU A O 1
ATOM 759 N N . ARG A 1 92 ? 13.180 -5.371 -36.142 1.00 72.31 92 ARG A N 1
ATOM 760 C CA . ARG A 1 92 ? 13.693 -4.787 -37.397 1.00 72.31 92 ARG A CA 1
ATOM 761 C C . ARG A 1 92 ? 14.514 -3.510 -37.225 1.00 72.31 92 ARG A C 1
ATOM 763 O O . ARG A 1 92 ? 15.004 -2.986 -38.215 1.00 72.31 92 ARG A O 1
ATOM 770 N N . LYS A 1 93 ? 14.585 -2.951 -36.014 1.00 76.62 93 LYS A N 1
ATOM 771 C CA . LYS A 1 93 ? 15.217 -1.644 -35.779 1.00 76.62 93 LYS A CA 1
ATOM 772 C C . LYS A 1 93 ? 16.184 -1.765 -34.620 1.00 76.62 93 LYS A C 1
ATOM 774 O O . LYS A 1 93 ? 15.746 -1.900 -33.481 1.00 76.62 93 LYS A O 1
ATOM 779 N N . GLU A 1 94 ? 17.468 -1.705 -34.942 1.00 71.69 94 GLU A N 1
ATOM 780 C CA . GLU A 1 94 ? 18.557 -1.810 -33.976 1.00 71.69 94 GLU A CA 1
ATOM 781 C C . GLU A 1 94 ? 18.513 -0.689 -32.927 1.00 71.69 94 GLU A C 1
ATOM 783 O O . GLU A 1 94 ? 18.060 0.418 -33.203 1.00 71.69 94 GLU A O 1
ATOM 788 N N . GLY A 1 95 ? 18.946 -0.986 -31.704 1.00 76.25 95 GLY A N 1
ATOM 789 C CA . GLY A 1 95 ? 18.908 -0.078 -30.558 1.00 76.25 95 GLY A CA 1
ATOM 790 C C . GLY A 1 95 ? 17.526 0.170 -29.936 1.00 76.25 95 GLY A C 1
ATOM 791 O O . GLY A 1 95 ? 17.461 0.778 -28.870 1.00 76.25 95 GLY A O 1
ATOM 792 N N . TYR A 1 96 ? 16.420 -0.300 -30.530 1.00 83.12 96 TYR A N 1
ATOM 793 C CA . TYR A 1 96 ? 15.080 -0.073 -29.974 1.00 83.12 96 TYR A CA 1
ATOM 794 C C . TYR A 1 96 ? 14.637 -1.209 -29.048 1.00 83.12 96 TYR A C 1
ATOM 796 O O . TYR A 1 96 ? 14.540 -2.372 -29.445 1.00 83.12 96 TYR A O 1
ATOM 804 N N . VAL A 1 97 ? 14.272 -0.843 -27.819 1.00 88.06 97 VAL A N 1
ATOM 805 C CA . VAL A 1 97 ? 13.703 -1.742 -26.813 1.00 88.06 97 VAL A CA 1
ATOM 806 C C . VAL A 1 97 ? 12.431 -1.137 -26.221 1.00 88.06 97 VAL A C 1
ATOM 808 O O . VAL A 1 97 ? 12.384 0.040 -25.874 1.00 88.06 97 VAL A O 1
ATOM 811 N N . HIS A 1 98 ? 11.388 -1.950 -26.099 1.00 90.69 98 HIS A N 1
ATOM 812 C CA . HIS A 1 98 ? 10.199 -1.634 -25.322 1.00 90.69 98 HIS A CA 1
ATOM 813 C C . HIS A 1 98 ? 10.381 -2.160 -23.897 1.00 90.69 98 HIS A C 1
ATOM 815 O O . HIS A 1 98 ? 10.642 -3.350 -23.709 1.00 90.69 98 HIS A O 1
ATOM 821 N N . LEU A 1 99 ? 10.228 -1.287 -22.901 1.00 92.88 99 LEU A N 1
ATOM 822 C CA . LEU A 1 99 ? 10.323 -1.635 -21.485 1.00 92.88 99 LEU A CA 1
ATOM 823 C C . LEU A 1 99 ? 8.953 -1.504 -20.826 1.00 92.88 99 LEU A C 1
ATOM 825 O O . LEU A 1 99 ? 8.324 -0.450 -20.898 1.00 92.88 99 LEU A O 1
ATOM 829 N N . LYS A 1 100 ? 8.527 -2.560 -20.135 1.00 92.62 100 LYS A N 1
ATOM 830 C CA . LYS A 1 100 ? 7.353 -2.549 -19.266 1.00 92.62 100 LYS A CA 1
ATOM 831 C C . LYS A 1 100 ? 7.807 -2.850 -17.844 1.00 92.62 100 LYS A C 1
ATOM 833 O O . LYS A 1 100 ? 8.101 -3.998 -17.507 1.00 92.62 100 LYS A O 1
ATOM 838 N N . ILE A 1 101 ? 7.890 -1.791 -17.044 1.00 91.19 101 ILE A N 1
ATOM 839 C CA . ILE A 1 101 ? 8.331 -1.828 -15.651 1.00 91.19 101 ILE A CA 1
ATOM 840 C C . ILE A 1 101 ? 7.134 -1.461 -14.782 1.00 91.19 101 ILE A C 1
ATOM 842 O O . ILE A 1 101 ? 6.567 -0.385 -14.946 1.00 91.19 101 ILE A O 1
ATOM 846 N N . ASP A 1 102 ? 6.746 -2.365 -13.891 1.00 87.69 102 ASP A N 1
ATOM 847 C CA . ASP A 1 102 ? 5.618 -2.186 -12.982 1.00 87.69 102 ASP A CA 1
ATOM 848 C C . ASP A 1 102 ? 5.958 -2.752 -11.599 1.00 87.69 102 ASP A C 1
ATOM 850 O O . ASP A 1 102 ? 6.570 -3.819 -11.502 1.00 87.69 102 ASP A O 1
ATOM 854 N N . GLY A 1 103 ? 5.573 -2.033 -10.545 1.00 85.50 103 GLY A N 1
ATOM 855 C CA . GLY A 1 103 ? 5.845 -2.389 -9.150 1.00 85.50 103 GLY A CA 1
ATOM 856 C C . GLY A 1 103 ? 7.074 -1.717 -8.513 1.00 85.50 103 GLY A C 1
ATOM 857 O O . GLY A 1 103 ? 7.650 -0.771 -9.054 1.00 85.50 103 GLY A O 1
ATOM 858 N N . TRP A 1 104 ? 7.454 -2.192 -7.322 1.00 83.19 104 TRP A N 1
ATOM 859 C CA . TRP A 1 104 ? 8.529 -1.621 -6.500 1.00 83.19 104 TRP A CA 1
ATOM 860 C C . TRP A 1 104 ? 9.805 -2.439 -6.593 1.00 83.19 104 TRP A C 1
ATOM 862 O O . TRP A 1 104 ? 9.823 -3.628 -6.308 1.00 83.19 104 TRP A O 1
ATOM 872 N N . PHE A 1 105 ? 10.910 -1.787 -6.931 1.00 85.75 105 PHE A N 1
ATOM 873 C CA . PHE A 1 105 ? 12.194 -2.459 -7.065 1.00 85.75 105 PHE A CA 1
ATOM 874 C C . PHE A 1 105 ? 13.210 -1.855 -6.111 1.00 85.75 105 PHE A C 1
ATOM 876 O O . PHE A 1 105 ? 13.349 -0.637 -5.993 1.00 85.75 105 PHE A O 1
ATOM 883 N N . THR A 1 106 ? 13.986 -2.719 -5.471 1.00 87.00 106 THR A N 1
ATOM 884 C CA . THR A 1 106 ? 15.172 -2.291 -4.735 1.00 87.00 106 THR A CA 1
ATOM 885 C C . THR A 1 106 ? 16.206 -1.695 -5.691 1.00 87.00 106 THR A C 1
ATOM 887 O O . THR A 1 106 ? 16.299 -2.071 -6.865 1.00 87.00 106 THR A O 1
ATOM 890 N N . LYS A 1 107 ? 17.074 -0.820 -5.167 1.00 88.00 107 LYS A N 1
ATOM 891 C CA . LYS A 1 107 ? 18.218 -0.277 -5.921 1.00 88.00 107 LYS A CA 1
ATOM 892 C C . LYS A 1 107 ? 19.057 -1.387 -6.566 1.00 88.00 107 LYS A C 1
ATOM 894 O O . LYS A 1 107 ? 19.512 -1.230 -7.698 1.00 88.00 107 LYS A O 1
ATOM 899 N N . LYS A 1 108 ? 19.245 -2.507 -5.856 1.00 89.81 108 LYS A N 1
ATOM 900 C CA . LYS A 1 108 ? 19.981 -3.677 -6.347 1.00 89.81 108 LYS A CA 1
ATOM 901 C C . LYS A 1 108 ? 19.290 -4.301 -7.563 1.00 89.81 108 LYS A C 1
ATOM 903 O O . LYS A 1 108 ? 19.932 -4.411 -8.601 1.00 89.81 108 LYS A O 1
ATOM 908 N N . GLN A 1 109 ? 17.993 -4.605 -7.467 1.00 88.56 109 GLN A N 1
ATOM 909 C CA . GLN A 1 109 ? 17.215 -5.181 -8.574 1.00 88.56 109 GLN A CA 1
ATOM 910 C C . GLN A 1 109 ? 17.213 -4.274 -9.807 1.00 88.56 109 GLN A C 1
ATOM 912 O O . GLN A 1 109 ? 17.445 -4.747 -10.913 1.00 88.56 109 GLN A O 1
ATOM 917 N N . ILE A 1 110 ? 17.007 -2.965 -9.622 1.00 92.25 110 ILE A N 1
ATOM 918 C CA . ILE A 1 110 ? 17.103 -1.984 -10.711 1.00 92.25 110 ILE A CA 1
ATOM 919 C C . ILE A 1 110 ? 18.482 -2.047 -11.364 1.00 92.25 110 ILE A C 1
ATOM 921 O O . ILE A 1 110 ? 18.589 -2.214 -12.575 1.00 92.25 110 ILE A O 1
ATOM 925 N N . THR A 1 111 ? 19.542 -1.968 -10.563 1.00 93.12 111 THR A N 1
ATOM 926 C CA . THR A 1 111 ? 20.916 -1.966 -11.073 1.00 93.12 111 THR A CA 1
ATOM 927 C C . THR A 1 111 ? 21.231 -3.245 -11.853 1.00 93.12 111 THR A C 1
ATOM 929 O O . THR A 1 111 ? 21.824 -3.176 -12.927 1.00 93.12 111 THR A O 1
ATOM 932 N N . GLU A 1 112 ? 20.836 -4.408 -11.337 1.00 92.81 112 GLU A N 1
ATOM 933 C CA . GLU A 1 112 ? 21.043 -5.703 -11.994 1.00 92.81 112 GLU A CA 1
ATOM 934 C C . GLU A 1 112 ? 20.244 -5.805 -13.299 1.00 92.81 112 GLU A C 1
ATOM 936 O O . GLU A 1 112 ? 20.814 -6.150 -14.336 1.00 92.81 112 GLU A O 1
ATOM 941 N N . ASN A 1 113 ? 18.968 -5.410 -13.285 1.00 92.75 113 ASN A N 1
ATOM 942 C CA . ASN A 1 113 ? 18.114 -5.405 -14.473 1.00 92.75 113 ASN A CA 1
ATOM 943 C C . ASN A 1 113 ? 18.654 -4.481 -15.573 1.00 92.75 113 ASN A C 1
ATOM 945 O O . ASN A 1 113 ? 18.670 -4.874 -16.739 1.00 92.75 113 ASN A O 1
ATOM 949 N N . TYR A 1 114 ? 19.132 -3.282 -15.223 1.00 92.00 114 TYR A N 1
ATOM 950 C CA . TYR A 1 114 ? 19.740 -2.364 -16.189 1.00 92.00 114 TYR A CA 1
ATOM 951 C C . TYR A 1 114 ? 21.064 -2.894 -16.733 1.00 92.00 114 TYR A C 1
ATOM 953 O O . TYR A 1 114 ? 21.272 -2.857 -17.941 1.00 92.00 114 TYR A O 1
ATOM 961 N N . LYS A 1 115 ? 21.949 -3.427 -15.880 1.00 93.69 115 LYS A N 1
ATOM 962 C CA . LYS A 1 115 ? 23.205 -4.042 -16.342 1.00 93.69 115 LYS A CA 1
ATOM 963 C C . LYS A 1 115 ? 22.938 -5.162 -17.343 1.00 93.69 115 LYS A C 1
ATOM 965 O O . LYS A 1 115 ? 23.619 -5.239 -18.361 1.00 93.69 115 LYS A O 1
ATOM 970 N N . MET A 1 116 ? 21.936 -5.993 -17.071 1.00 89.81 116 MET A N 1
ATOM 971 C CA . MET A 1 116 ? 21.545 -7.070 -17.971 1.00 89.81 116 MET A CA 1
ATOM 972 C C . MET A 1 116 ? 20.939 -6.539 -19.273 1.00 89.81 116 MET A C 1
ATOM 974 O O . MET A 1 116 ? 21.350 -6.984 -20.335 1.00 89.81 116 MET A O 1
ATOM 978 N N . LEU A 1 117 ? 20.0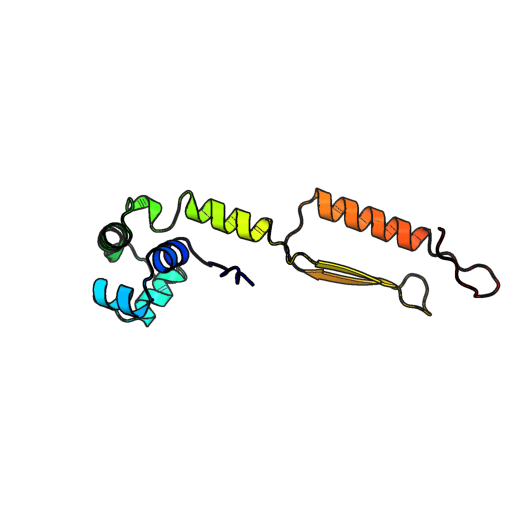51 -5.541 -19.216 1.00 89.94 117 LEU A N 1
ATOM 979 C CA . LEU A 1 117 ? 19.494 -4.892 -20.410 1.00 89.94 117 LEU A CA 1
ATOM 980 C C . LEU A 1 117 ? 20.590 -4.305 -21.310 1.00 89.94 117 LEU A C 1
ATOM 982 O O . LEU A 1 117 ? 20.570 -4.508 -22.518 1.00 89.94 117 LEU A O 1
ATOM 986 N N . ILE A 1 118 ? 21.548 -3.580 -20.728 1.00 88.69 118 ILE A N 1
ATOM 987 C CA . ILE A 1 118 ? 22.660 -2.988 -21.480 1.00 88.69 118 ILE A CA 1
ATOM 988 C C . ILE A 1 118 ? 23.545 -4.079 -22.081 1.00 88.69 118 ILE A C 1
ATOM 990 O O . ILE A 1 118 ? 23.955 -3.966 -23.231 1.00 88.69 118 ILE A O 1
ATOM 994 N N . ARG A 1 119 ? 23.808 -5.158 -21.338 1.00 87.00 119 ARG A N 1
ATOM 995 C CA . ARG A 1 119 ? 24.524 -6.320 -21.866 1.00 87.00 119 ARG A CA 1
ATOM 996 C C . ARG A 1 119 ? 23.785 -6.940 -23.056 1.00 87.00 119 ARG A C 1
ATOM 998 O O . ARG A 1 119 ? 24.409 -7.132 -24.088 1.00 87.00 119 ARG A O 1
ATOM 1005 N N . GLU A 1 120 ? 22.481 -7.186 -22.933 1.00 84.56 120 GLU A N 1
ATOM 1006 C CA . GLU A 1 120 ? 21.642 -7.729 -24.010 1.00 84.56 120 GLU A CA 1
ATOM 1007 C C . GLU A 1 120 ? 21.638 -6.806 -25.243 1.00 84.56 120 GLU A C 1
ATOM 1009 O O . GLU A 1 120 ? 21.764 -7.294 -26.359 1.00 84.56 120 GLU A O 1
ATOM 1014 N N . LEU A 1 121 ? 21.564 -5.480 -25.055 1.00 81.69 121 LEU A N 1
ATOM 1015 C CA . LEU A 1 121 ? 21.662 -4.495 -26.142 1.00 81.69 121 LEU A CA 1
ATOM 1016 C C . LEU A 1 121 ? 23.043 -4.482 -26.810 1.00 81.69 121 LEU A C 1
ATOM 1018 O O . LEU A 1 121 ? 23.126 -4.351 -28.023 1.00 81.69 121 LEU A O 1
ATOM 1022 N N . ASN A 1 122 ? 24.122 -4.629 -26.041 1.00 80.94 122 ASN A N 1
ATOM 1023 C CA . ASN A 1 122 ? 25.487 -4.650 -26.574 1.00 80.94 122 ASN A CA 1
ATOM 1024 C C . ASN A 1 122 ? 25.828 -5.972 -27.283 1.00 80.94 122 ASN A C 1
ATOM 1026 O O . ASN A 1 122 ? 26.618 -5.988 -28.228 1.00 80.94 122 ASN A O 1
ATOM 1030 N N . GLU A 1 123 ? 25.264 -7.086 -26.804 1.00 73.38 123 GLU A N 1
ATOM 1031 C CA . GLU A 1 123 ? 25.330 -8.403 -27.451 1.00 73.38 123 GLU A CA 1
ATOM 1032 C C . GLU A 1 123 ? 24.428 -8.468 -28.691 1.00 73.38 123 GLU A C 1
ATOM 1034 O O . GLU A 1 123 ? 24.612 -9.337 -29.546 1.00 73.38 123 GLU A O 1
ATOM 1039 N N . TRP A 1 124 ? 23.486 -7.533 -28.827 1.00 64.12 124 TRP A N 1
ATOM 1040 C CA . TRP A 1 124 ? 22.660 -7.383 -30.011 1.00 64.12 124 TRP A CA 1
ATOM 1041 C C . TRP A 1 124 ? 23.482 -6.802 -31.167 1.00 64.12 124 TRP A C 1
ATOM 1043 O O . TRP A 1 124 ? 23.423 -5.618 -31.473 1.00 64.12 124 TRP A O 1
ATOM 1053 N N . ARG A 1 125 ? 24.286 -7.659 -31.805 1.00 57.91 125 ARG A N 1
ATOM 1054 C CA . ARG A 1 125 ? 25.002 -7.356 -33.048 1.00 57.91 125 ARG A CA 1
ATOM 1055 C C . ARG A 1 125 ? 24.334 -8.036 -34.236 1.00 57.91 125 ARG A C 1
ATOM 1057 O O . ARG A 1 125 ? 23.990 -9.217 -34.184 1.00 57.91 125 ARG A O 1
ATOM 1064 N N . ILE A 1 126 ? 24.192 -7.292 -35.327 1.00 52.59 126 ILE A N 1
ATOM 1065 C CA . ILE A 1 126 ? 23.862 -7.823 -36.651 1.00 52.59 126 ILE A CA 1
ATOM 1066 C C . ILE A 1 126 ? 25.168 -8.343 -37.275 1.00 52.59 126 ILE A C 1
ATOM 1068 O O . ILE A 1 126 ? 26.148 -7.605 -37.328 1.00 52.59 126 ILE A O 1
ATOM 1072 N N . ASN A 1 127 ? 25.200 -9.585 -37.769 1.00 49.03 127 ASN A N 1
ATOM 1073 C CA . ASN A 1 127 ? 26.214 -9.973 -38.760 1.00 49.03 127 ASN A CA 1
ATOM 1074 C C . ASN A 1 127 ? 25.756 -9.503 -40.147 1.00 49.03 127 ASN A C 1
ATOM 1076 O O . ASN A 1 127 ? 24.558 -9.559 -40.434 1.00 49.03 127 ASN A O 1
ATOM 1080 N N . GLU A 1 128 ? 26.707 -9.118 -41.007 1.00 47.00 128 GLU A N 1
ATOM 1081 C CA . GLU A 1 128 ? 26.551 -8.456 -42.325 1.00 47.00 128 GLU A CA 1
ATOM 1082 C C . GLU A 1 128 ? 25.568 -9.108 -43.334 1.00 47.00 128 GLU A C 1
ATOM 1084 O O . GLU A 1 128 ? 25.327 -8.553 -44.400 1.00 47.00 128 GLU A O 1
ATOM 1089 N N . GLY A 1 129 ? 24.950 -10.251 -43.010 1.00 49.72 129 GLY A N 1
ATOM 1090 C CA . GLY A 1 129 ? 23.969 -10.963 -43.840 1.00 49.72 129 GLY A CA 1
ATOM 1091 C C . GLY A 1 129 ? 22.557 -11.125 -43.249 1.00 49.72 129 GLY A C 1
ATOM 1092 O O . GLY A 1 129 ? 21.754 -11.855 -43.820 1.00 49.72 129 GLY A O 1
ATOM 1093 N N . GLY A 1 130 ? 22.222 -10.506 -42.109 1.00 46.53 130 GLY A N 1
ATOM 1094 C CA . GLY A 1 130 ? 20.832 -10.459 -41.614 1.00 46.53 130 GLY A CA 1
ATOM 1095 C C . GLY A 1 130 ? 20.255 -11.753 -41.005 1.00 46.53 130 GLY A C 1
ATOM 1096 O O . GLY A 1 130 ? 19.036 -11.852 -40.854 1.00 46.53 130 GLY A O 1
ATOM 1097 N N . ILE A 1 131 ? 21.082 -12.733 -40.613 1.00 46.34 131 ILE A N 1
ATOM 1098 C CA . ILE A 1 131 ? 20.631 -13.965 -39.926 1.00 46.34 131 ILE A CA 1
ATOM 1099 C C . ILE A 1 131 ? 21.003 -13.950 -38.431 1.00 46.34 131 ILE A C 1
ATOM 1101 O O . ILE A 1 131 ? 22.128 -13.631 -38.050 1.00 46.34 131 ILE A O 1
ATOM 1105 N N . ARG A 1 132 ? 20.008 -14.303 -37.600 1.00 55.00 132 ARG A N 1
ATOM 1106 C CA . ARG A 1 132 ? 19.951 -14.232 -36.125 1.00 55.00 132 ARG A CA 1
ATOM 1107 C C . ARG A 1 132 ? 20.692 -15.399 -35.443 1.00 55.00 132 ARG A C 1
ATOM 1109 O O . ARG A 1 132 ? 20.467 -16.543 -35.823 1.00 55.00 132 ARG A O 1
ATOM 1116 N N . TRP A 1 133 ? 21.415 -15.142 -34.346 1.00 47.53 133 TRP A N 1
ATOM 1117 C CA . TRP A 1 133 ? 21.800 -16.176 -33.367 1.00 47.53 133 TRP A CA 1
ATOM 1118 C C . TRP A 1 133 ? 21.480 -15.726 -31.933 1.00 47.53 133 TRP A C 1
ATOM 1120 O O . TRP A 1 133 ? 21.774 -14.598 -31.550 1.00 47.53 133 TRP A O 1
ATOM 1130 N N . LYS A 1 134 ? 20.897 -16.626 -31.132 1.00 39.22 134 LYS A N 1
ATOM 1131 C CA . LYS A 1 134 ? 20.942 -16.586 -29.661 1.00 39.22 134 LYS A CA 1
ATOM 1132 C C . LYS A 1 134 ? 22.089 -17.514 -29.273 1.00 39.22 134 LYS A C 1
ATOM 1134 O O . LYS A 1 134 ? 22.029 -18.688 -29.640 1.00 39.22 134 LYS A O 1
ATOM 1139 N N . HIS A 1 135 ? 23.124 -17.023 -28.595 1.00 37.97 135 HIS A N 1
ATOM 1140 C CA . HIS A 1 135 ? 24.157 -17.923 -28.084 1.00 37.97 135 HIS A CA 1
ATOM 1141 C C . HIS A 1 135 ? 23.506 -18.906 -27.096 1.00 37.97 135 HIS A C 1
ATOM 1143 O O . HIS A 1 135 ? 22.798 -18.483 -26.178 1.00 37.97 135 HIS A O 1
ATOM 1149 N N . LYS A 1 136 ? 23.676 -20.204 -27.368 1.00 38.91 136 LYS A N 1
ATOM 1150 C CA . LYS A 1 136 ? 23.493 -21.276 -26.385 1.00 38.91 136 LYS A CA 1
ATOM 1151 C C . LYS A 1 136 ? 24.570 -21.163 -25.315 1.00 38.91 136 LYS A C 1
ATOM 1153 O O . LYS A 1 136 ? 25.703 -20.778 -25.693 1.00 38.91 136 LYS A O 1
#

pLDDT: mean 81.76, std 16.0, range [30.28, 97.25]